Protein AF-A0A931ZFE0-F1 (afdb_monomer)

pLDDT: mean 87.88, std 9.28, range [53.94, 96.25]

Secondary structure (DSSP, 8-state):
-HHHHHHHHHHHHHHHHHHHHHHHHHHHHHHHHHHHHHHHTT-EEPPTTT-HHHHHHHHHHHHHHT-PPPEEEEE--SS--EEEE-SSGGG-EEEEEHHHHHH--HHHHHHHHHHHHHHHHHTTT--

Nearest PDB structures (foldseek):
  3cqb-assembly1_B  TM=8.918E-01  e=1.327E-06  unclassified
  3cqb-assembly1_A  TM=9.552E-01  e=6.895E-06  unclassified
  4il3-assembly2_B  TM=6.763E-01  e=7.905E-05  Saccharomyces mikatae
  6ait-assembly1_C  TM=7.691E-01  e=3.635E-02  Escherichia coli K-12
  3tsn-assembly1_A  TM=3.518E-01  e=2.819E+00  Campylobacter jejuni subsp. jejuni NCTC 11168 = ATCC 700819

Sequence (127 aa):
MGWVFSYIFDVYFIFPLAVILAISQALISYYYADKITLAISGAKEIKREENPTIHRLVENLAITAGLPKPRIYLIDDSAPNAFATGRDPKHASIAVTSGLLQKLNKPELEGVLAHELSHVGNYDIRL

Structure (mmCIF, N/CA/C/O backbone):
data_AF-A0A931ZFE0-F1
#
_entry.id   AF-A0A931ZFE0-F1
#
loop_
_atom_site.group_PDB
_atom_site.id
_atom_site.type_symbol
_atom_site.label_atom_id
_atom_site.label_alt_id
_atom_site.label_comp_id
_atom_site.label_asym_id
_atom_site.label_entity_id
_atom_site.label_seq_id
_atom_site.pdbx_PDB_ins_code
_atom_site.Cartn_x
_atom_site.Cartn_y
_atom_site.Cartn_z
_atom_site.occupancy
_atom_site.B_iso_or_equiv
_atom_site.auth_seq_id
_atom_site.auth_comp_id
_atom_site.auth_asym_id
_atom_site.auth_atom_id
_atom_site.pdbx_PDB_model_num
ATOM 1 N N . MET A 1 1 ? 31.248 -7.710 -48.525 1.00 54.03 1 MET A N 1
ATOM 2 C CA . MET A 1 1 ? 31.085 -6.304 -48.092 1.00 54.03 1 MET A CA 1
ATOM 3 C C . MET A 1 1 ? 29.641 -5.951 -47.739 1.00 54.03 1 MET A C 1
ATOM 5 O O . MET A 1 1 ? 29.438 -5.493 -46.628 1.00 54.03 1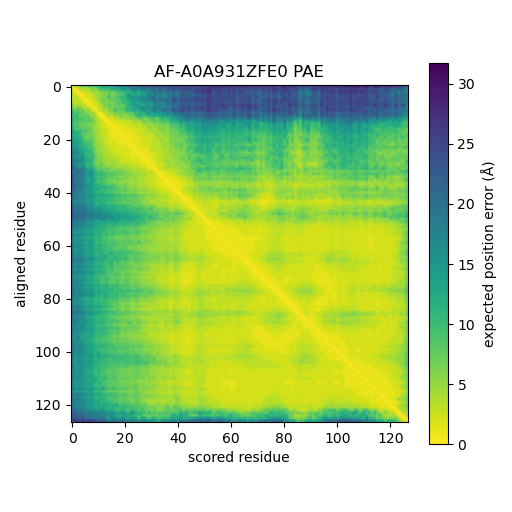 MET A O 1
ATOM 9 N N . GLY A 1 2 ? 28.637 -6.230 -48.586 1.00 65.38 2 GLY A N 1
ATOM 10 C CA . GLY A 1 2 ? 27.225 -5.915 -48.279 1.00 65.38 2 GLY A CA 1
ATOM 11 C C . GLY A 1 2 ? 26.643 -6.590 -47.025 1.00 65.38 2 GLY A C 1
ATOM 12 O O . GLY A 1 2 ? 25.921 -5.945 -46.280 1.00 65.38 2 GLY A O 1
ATOM 13 N N . TRP A 1 3 ? 27.016 -7.843 -46.730 1.00 69.00 3 TRP A N 1
ATOM 14 C CA . TRP A 1 3 ? 26.550 -8.555 -45.525 1.00 69.00 3 TRP A CA 1
ATOM 15 C C . TRP A 1 3 ? 27.059 -7.924 -44.219 1.00 69.00 3 TRP A C 1
ATOM 17 O O . TRP A 1 3 ? 26.297 -7.729 -43.280 1.00 69.00 3 TRP A O 1
ATOM 27 N N . VAL A 1 4 ? 28.333 -7.521 -44.195 1.00 68.62 4 VAL A N 1
ATOM 28 C CA . VAL A 1 4 ? 28.943 -6.825 -43.051 1.00 68.62 4 VAL A CA 1
ATOM 29 C C . VAL A 1 4 ? 28.338 -5.430 -42.889 1.00 68.62 4 VAL A C 1
ATOM 31 O O . VAL A 1 4 ? 28.052 -5.018 -41.774 1.00 68.62 4 VAL A O 1
ATOM 34 N N . PHE A 1 5 ? 28.081 -4.727 -43.996 1.00 63.22 5 PHE A N 1
ATOM 35 C CA . PHE A 1 5 ? 27.419 -3.422 -43.974 1.00 63.22 5 PHE A CA 1
ATOM 36 C C . PHE A 1 5 ? 25.980 -3.529 -43.444 1.00 63.22 5 PHE A C 1
ATOM 38 O O . PHE A 1 5 ? 25.609 -2.759 -42.570 1.00 63.22 5 PHE A O 1
ATOM 45 N N . SER A 1 6 ? 25.203 -4.526 -43.885 1.00 66.62 6 SER A N 1
ATOM 46 C CA . SER A 1 6 ? 23.852 -4.790 -43.364 1.00 66.62 6 SER A CA 1
ATOM 47 C C . SER A 1 6 ? 23.876 -5.113 -41.870 1.00 66.62 6 SER A C 1
ATOM 49 O O . SER A 1 6 ? 23.120 -4.520 -41.115 1.00 66.62 6 SER A O 1
ATOM 51 N N . TYR A 1 7 ? 24.792 -5.983 -41.429 1.00 67.38 7 TYR A N 1
ATOM 52 C CA . TYR A 1 7 ? 24.919 -6.359 -40.019 1.00 67.38 7 TYR A CA 1
ATOM 53 C C . TYR A 1 7 ? 25.300 -5.163 -39.139 1.00 67.38 7 TYR A C 1
ATOM 55 O O . TYR A 1 7 ? 24.753 -4.974 -38.059 1.00 67.38 7 TYR A O 1
ATOM 63 N N . ILE A 1 8 ? 26.215 -4.316 -39.612 1.00 66.50 8 ILE A N 1
ATOM 64 C CA . ILE A 1 8 ? 26.647 -3.121 -38.889 1.00 66.50 8 ILE A CA 1
ATOM 65 C C . ILE A 1 8 ? 25.514 -2.082 -38.818 1.00 66.50 8 ILE A C 1
ATOM 67 O O . ILE A 1 8 ? 25.251 -1.558 -37.739 1.00 66.50 8 ILE A O 1
ATOM 71 N N . PHE A 1 9 ? 24.814 -1.807 -39.925 1.00 66.94 9 PHE A N 1
ATOM 72 C CA . PHE A 1 9 ? 23.705 -0.842 -39.952 1.00 66.94 9 PHE A CA 1
ATOM 73 C C . PHE A 1 9 ? 22.494 -1.301 -39.128 1.00 66.94 9 PHE A C 1
ATOM 75 O O . PHE A 1 9 ? 21.936 -0.487 -38.392 1.00 66.94 9 PHE A O 1
ATOM 82 N N . ASP A 1 10 ? 22.133 -2.587 -39.180 1.00 70.94 10 ASP A N 1
ATOM 83 C CA . ASP A 1 10 ? 21.071 -3.145 -38.335 1.00 70.94 10 ASP A CA 1
ATOM 84 C C . ASP A 1 10 ? 21.445 -3.062 -36.854 1.00 70.94 10 ASP A C 1
ATOM 86 O O . ASP A 1 10 ? 20.631 -2.634 -36.043 1.00 70.94 10 ASP A O 1
ATOM 90 N N . VAL A 1 11 ? 22.689 -3.374 -36.475 1.00 67.94 11 VAL A N 1
ATOM 91 C CA . VAL A 1 11 ? 23.130 -3.263 -35.075 1.00 67.94 11 VAL A CA 1
ATOM 92 C C . VAL A 1 11 ? 23.131 -1.804 -34.603 1.00 67.94 11 VAL A C 1
ATOM 94 O O . VAL A 1 11 ? 22.650 -1.534 -33.504 1.00 67.94 11 VAL A O 1
ATOM 97 N N . TYR A 1 12 ? 23.589 -0.849 -35.421 1.00 74.62 12 TYR A N 1
ATOM 98 C CA . TYR A 1 12 ? 23.551 0.580 -35.074 1.00 74.62 12 TYR A CA 1
ATOM 99 C C . TYR A 1 12 ? 22.134 1.147 -34.946 1.00 74.62 12 TYR A C 1
ATOM 101 O O . TYR A 1 12 ? 21.961 2.141 -34.247 1.00 74.62 12 TYR A O 1
ATOM 109 N N . PHE A 1 13 ? 21.130 0.545 -35.587 1.00 78.06 13 PHE A N 1
ATOM 110 C CA . PHE A 1 13 ? 19.739 0.987 -35.483 1.00 78.06 13 PHE A CA 1
ATOM 111 C C . PHE A 1 13 ? 18.966 0.247 -34.381 1.00 78.06 13 PHE A C 1
ATOM 113 O O . PHE A 1 13 ? 18.284 0.868 -33.563 1.00 78.06 13 PHE A O 1
ATOM 120 N N . ILE A 1 14 ? 19.109 -1.078 -34.313 1.00 82.50 14 ILE A N 1
ATOM 121 C CA . ILE A 1 14 ? 18.420 -1.940 -33.349 1.00 82.50 14 ILE A CA 1
ATOM 122 C C . ILE A 1 14 ? 18.941 -1.689 -31.935 1.00 82.50 14 ILE A C 1
ATOM 124 O O . ILE A 1 14 ? 18.142 -1.659 -31.002 1.00 82.50 14 ILE A O 1
ATOM 128 N N . PHE A 1 15 ? 20.248 -1.475 -31.746 1.00 84.94 15 PHE A N 1
ATOM 129 C CA . PHE A 1 15 ? 20.816 -1.305 -30.408 1.00 84.94 15 PHE A CA 1
ATOM 130 C C . PHE A 1 15 ? 20.300 -0.041 -29.691 1.00 84.94 15 PHE A C 1
ATOM 132 O O . PHE A 1 15 ? 19.765 -0.183 -28.589 1.00 84.94 15 PHE A O 1
ATOM 139 N N . PRO A 1 16 ? 20.347 1.178 -30.273 1.00 86.12 16 PRO A N 1
ATOM 140 C CA . PRO A 1 16 ? 19.766 2.361 -29.636 1.00 86.12 16 PRO A CA 1
ATOM 141 C C . PRO A 1 16 ? 18.257 2.242 -29.426 1.00 86.12 16 PRO A C 1
ATOM 143 O O . PRO A 1 16 ? 17.760 2.640 -28.375 1.00 86.12 16 PRO A O 1
ATOM 146 N N . LEU A 1 17 ? 17.527 1.657 -30.384 1.00 87.56 17 LEU A N 1
ATOM 147 C CA . LEU A 1 17 ? 16.089 1.428 -30.250 1.00 87.56 17 LEU A CA 1
ATOM 148 C C . LEU A 1 17 ? 15.778 0.490 -29.073 1.00 87.56 17 LEU A C 1
ATOM 150 O O . LEU A 1 17 ? 14.910 0.794 -28.257 1.00 87.56 17 LEU A O 1
ATOM 154 N N . ALA A 1 18 ? 16.519 -0.612 -28.944 1.00 86.06 18 ALA A N 1
ATOM 155 C CA . ALA A 1 18 ? 16.385 -1.553 -27.840 1.00 86.06 18 ALA A CA 1
ATOM 156 C C . ALA A 1 18 ? 16.711 -0.899 -26.489 1.00 86.06 18 ALA A C 1
ATOM 158 O O . ALA A 1 18 ? 15.985 -1.113 -25.521 1.00 86.06 18 ALA A O 1
ATOM 159 N N . VAL A 1 19 ? 17.745 -0.053 -26.421 1.00 89.62 19 VAL A N 1
ATOM 160 C CA . VAL A 1 19 ? 18.089 0.705 -25.205 1.00 89.62 19 VAL A CA 1
ATOM 161 C C . VAL A 1 19 ? 16.979 1.693 -24.832 1.00 89.62 19 VAL A C 1
ATOM 163 O O . VAL A 1 19 ? 16.578 1.746 -23.671 1.00 89.62 19 VAL A O 1
ATOM 166 N N . ILE A 1 20 ? 16.433 2.439 -25.798 1.00 90.88 20 ILE A N 1
ATOM 167 C CA . ILE A 1 20 ? 15.323 3.379 -25.562 1.00 90.88 20 ILE A CA 1
ATOM 168 C C . ILE A 1 20 ? 14.083 2.641 -25.053 1.00 90.88 20 ILE A C 1
ATOM 170 O O . ILE A 1 20 ? 13.445 3.093 -24.099 1.00 90.88 20 ILE A O 1
ATOM 174 N N . LEU A 1 21 ? 13.750 1.500 -25.660 1.00 90.12 21 LEU A N 1
ATOM 175 C CA . LEU A 1 21 ? 12.637 0.659 -25.226 1.00 90.12 21 LEU A CA 1
ATOM 176 C C . LEU A 1 21 ? 12.871 0.104 -23.818 1.00 90.12 21 LEU A C 1
ATOM 178 O O . LEU A 1 21 ? 11.970 0.183 -22.987 1.00 90.12 21 LEU A O 1
ATOM 182 N N . ALA A 1 22 ? 14.077 -0.380 -23.517 1.00 87.81 22 ALA A N 1
ATOM 183 C CA . ALA A 1 22 ? 14.424 -0.897 -22.196 1.00 87.81 22 ALA A CA 1
ATOM 184 C C . ALA A 1 22 ? 14.316 0.182 -21.106 1.00 87.81 22 ALA A C 1
ATOM 186 O O . ALA A 1 22 ? 13.719 -0.060 -20.057 1.00 87.81 22 ALA A O 1
ATOM 187 N N . ILE A 1 23 ? 14.823 1.392 -21.366 1.00 90.69 23 ILE A N 1
ATOM 188 C CA . ILE A 1 23 ? 14.707 2.528 -20.439 1.00 90.69 23 ILE A CA 1
ATOM 189 C C . ILE A 1 23 ? 13.238 2.908 -20.254 1.00 90.69 23 ILE A C 1
ATOM 191 O O . ILE A 1 23 ? 12.785 3.115 -19.132 1.00 90.69 23 ILE A O 1
ATOM 195 N N . SER A 1 24 ? 12.476 2.958 -21.345 1.00 89.19 24 SER A N 1
ATOM 196 C CA . SER A 1 24 ? 11.055 3.300 -21.307 1.00 89.19 24 SER A CA 1
ATOM 197 C C . SER A 1 24 ? 10.254 2.275 -20.502 1.00 89.19 24 SER A C 1
ATOM 199 O O . SER A 1 24 ? 9.455 2.659 -19.652 1.00 89.19 24 SER A O 1
ATOM 201 N N . GLN A 1 25 ? 10.508 0.978 -20.691 1.00 84.81 25 GLN A N 1
ATOM 202 C CA . GLN A 1 25 ? 9.887 -0.088 -19.907 1.00 84.81 25 GLN A CA 1
ATOM 203 C C . GLN A 1 25 ? 10.263 0.010 -18.425 1.00 84.81 25 GLN A C 1
ATOM 205 O O . GLN A 1 25 ? 9.388 -0.110 -17.570 1.00 84.81 25 GLN A O 1
ATOM 210 N N . ALA A 1 26 ? 11.535 0.272 -18.112 1.00 84.88 26 ALA A N 1
ATOM 211 C CA . ALA A 1 26 ? 11.989 0.450 -16.735 1.00 84.88 26 ALA A CA 1
ATOM 212 C C . ALA A 1 26 ? 11.281 1.632 -16.055 1.00 84.88 26 ALA A C 1
ATOM 214 O O . ALA A 1 26 ? 10.801 1.502 -14.929 1.00 84.88 26 ALA A O 1
ATOM 215 N N . LEU A 1 27 ? 11.145 2.763 -16.755 1.00 85.12 27 LEU A N 1
ATOM 216 C CA . LEU A 1 27 ? 10.420 3.930 -16.253 1.00 85.12 27 LEU A CA 1
ATOM 217 C C . LEU A 1 27 ? 8.932 3.619 -16.059 1.00 85.12 27 LEU A C 1
ATOM 219 O O . LEU A 1 27 ? 8.390 3.897 -14.994 1.00 85.12 27 LEU A O 1
ATOM 223 N N . ILE A 1 28 ? 8.268 3.010 -17.044 1.00 84.44 28 ILE A N 1
ATOM 224 C CA . ILE A 1 28 ? 6.851 2.636 -16.928 1.00 84.44 28 ILE A CA 1
ATOM 225 C C . ILE A 1 28 ? 6.648 1.711 -15.729 1.00 84.44 28 ILE A C 1
ATOM 227 O O . ILE A 1 28 ? 5.774 1.972 -14.907 1.00 84.44 28 ILE A O 1
ATOM 231 N N . SER A 1 29 ? 7.486 0.685 -15.583 1.00 79.19 29 SER A N 1
ATOM 232 C CA . SER A 1 29 ? 7.424 -0.230 -14.445 1.00 79.19 29 SER A CA 1
ATOM 233 C C . SER A 1 29 ? 7.566 0.529 -13.126 1.00 79.19 29 SER A C 1
ATOM 235 O O . SER A 1 29 ? 6.725 0.388 -12.249 1.00 79.19 29 SER A O 1
ATOM 237 N N . TYR A 1 30 ? 8.556 1.415 -13.010 1.00 79.75 30 TYR A N 1
ATOM 238 C CA . TYR A 1 30 ? 8.786 2.194 -11.792 1.00 79.75 30 TYR A CA 1
ATOM 239 C C . TYR A 1 30 ? 7.617 3.126 -11.425 1.00 79.75 30 TYR A C 1
ATOM 241 O O . TYR A 1 30 ? 7.324 3.341 -10.251 1.00 79.75 30 TYR A O 1
ATOM 249 N N . TYR A 1 31 ? 6.945 3.701 -12.425 1.00 79.00 31 TYR A N 1
ATOM 250 C CA . TYR A 1 31 ? 5.878 4.681 -12.219 1.00 79.00 31 TYR A CA 1
ATOM 251 C C . TYR A 1 31 ? 4.470 4.085 -12.103 1.00 79.00 31 TYR A C 1
ATOM 253 O O . TYR A 1 31 ? 3.576 4.783 -11.619 1.00 79.00 31 TYR A O 1
ATOM 261 N N . TYR A 1 32 ? 4.260 2.857 -12.581 1.00 81.69 32 TYR A N 1
ATOM 262 C CA . TYR A 1 32 ? 2.935 2.241 -12.682 1.00 81.69 32 TYR A CA 1
ATOM 263 C C . TYR A 1 32 ? 2.814 0.880 -11.983 1.00 81.69 32 TYR A C 1
ATOM 265 O O . TYR A 1 32 ? 1.705 0.350 -11.954 1.00 81.69 32 TYR A O 1
ATOM 273 N N . ALA A 1 33 ? 3.884 0.311 -11.414 1.00 79.06 33 ALA A N 1
ATOM 274 C CA . ALA A 1 33 ? 3.828 -0.983 -10.721 1.00 79.06 33 ALA A CA 1
ATOM 275 C C . ALA A 1 33 ? 2.759 -1.029 -9.613 1.00 79.06 33 ALA A C 1
ATOM 277 O O . ALA A 1 33 ? 1.996 -1.993 -9.524 1.00 79.06 33 ALA A O 1
ATOM 278 N N . ASP A 1 34 ? 2.631 0.043 -8.829 1.00 80.00 34 ASP A N 1
ATOM 279 C CA . ASP A 1 34 ? 1.620 0.185 -7.7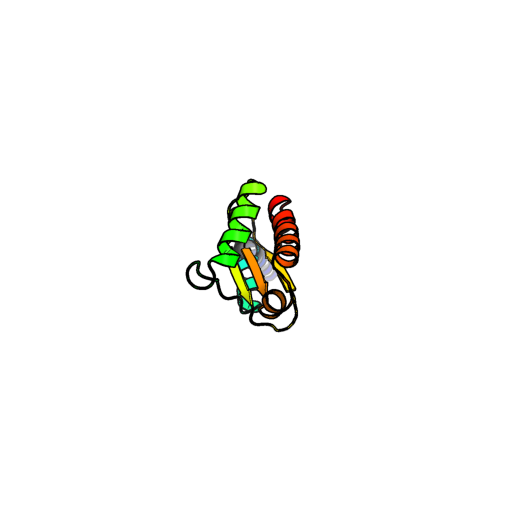77 1.00 80.00 34 ASP A CA 1
ATOM 280 C C . ASP A 1 34 ? 0.196 0.166 -8.354 1.00 80.00 34 ASP A C 1
ATOM 282 O O . ASP A 1 34 ? -0.667 -0.588 -7.903 1.00 80.00 34 ASP A O 1
ATOM 286 N N . LYS A 1 35 ? -0.046 0.941 -9.416 1.00 82.44 35 LYS A N 1
ATOM 287 C CA . LYS A 1 35 ? -1.345 1.000 -10.099 1.00 82.44 35 LYS A CA 1
ATOM 288 C C . LYS A 1 35 ? -1.715 -0.330 -10.738 1.00 82.44 35 LYS A C 1
ATOM 290 O O . LYS A 1 35 ? -2.877 -0.719 -10.686 1.00 82.44 35 LYS A O 1
ATOM 295 N N . ILE A 1 36 ? -0.743 -1.017 -11.335 1.00 81.69 36 ILE A N 1
ATOM 296 C CA . ILE A 1 36 ? -0.935 -2.340 -11.932 1.00 81.69 36 ILE A CA 1
ATOM 297 C C . ILE A 1 36 ? -1.304 -3.347 -10.838 1.00 81.69 36 ILE A C 1
ATOM 299 O O . ILE A 1 36 ? -2.282 -4.070 -10.993 1.00 81.69 36 ILE A O 1
ATOM 303 N N . THR A 1 37 ? -0.598 -3.339 -9.706 1.00 82.62 37 THR A N 1
ATOM 304 C CA . THR A 1 37 ? -0.882 -4.226 -8.564 1.00 82.62 37 THR A CA 1
ATOM 305 C C . THR A 1 37 ? -2.290 -4.000 -8.006 1.00 82.62 37 THR A C 1
ATOM 307 O O . THR A 1 37 ? -3.051 -4.949 -7.797 1.00 82.62 37 THR A O 1
ATOM 310 N N . LEU A 1 38 ? -2.684 -2.738 -7.820 1.00 86.94 38 LEU A N 1
ATOM 311 C CA . LEU A 1 38 ? -4.029 -2.379 -7.362 1.00 86.94 38 LEU A CA 1
ATOM 312 C C . LEU A 1 38 ? -5.108 -2.778 -8.383 1.00 86.94 38 LEU A C 1
ATOM 314 O O . LEU A 1 38 ? -6.164 -3.279 -8.006 1.00 86.94 38 LEU A O 1
ATOM 318 N N . ALA A 1 39 ? -4.836 -2.610 -9.679 1.00 85.25 39 ALA A N 1
ATOM 319 C CA . ALA A 1 39 ? -5.770 -2.988 -10.734 1.00 85.25 39 ALA A CA 1
ATOM 320 C C . ALA A 1 39 ? -5.952 -4.512 -10.833 1.00 85.25 39 ALA A C 1
ATOM 322 O O . ALA A 1 39 ? -7.083 -4.982 -10.933 1.00 85.25 39 ALA A O 1
ATOM 323 N N . ILE A 1 40 ? -4.862 -5.285 -10.763 1.00 86.12 40 ILE A N 1
ATOM 324 C CA . ILE A 1 40 ? -4.895 -6.757 -10.812 1.00 86.12 40 ILE A CA 1
ATOM 325 C C . ILE A 1 40 ? -5.637 -7.330 -9.601 1.00 86.12 40 ILE A C 1
ATOM 327 O O . ILE A 1 40 ? -6.388 -8.290 -9.744 1.00 86.12 40 ILE A O 1
ATOM 331 N N . SER A 1 41 ? -5.466 -6.726 -8.422 1.00 84.12 41 SER A N 1
ATOM 332 C CA . SER A 1 41 ? -6.175 -7.139 -7.204 1.00 84.12 41 SER A CA 1
ATOM 333 C C . SER A 1 41 ? -7.646 -6.708 -7.167 1.00 84.12 41 SER A C 1
ATOM 335 O O . SER A 1 41 ? -8.351 -7.042 -6.220 1.00 84.12 41 SER A O 1
ATOM 337 N N . GLY A 1 42 ? -8.138 -5.976 -8.173 1.00 88.25 42 GLY A N 1
ATOM 338 C CA . GLY A 1 42 ? -9.516 -5.481 -8.190 1.00 88.25 42 GLY A CA 1
ATOM 339 C C . GLY A 1 42 ? -9.799 -4.452 -7.091 1.00 88.25 42 GLY A C 1
ATOM 340 O O . GLY A 1 42 ? -10.949 -4.287 -6.678 1.00 88.25 42 GLY A O 1
ATOM 341 N N . ALA A 1 43 ? -8.758 -3.772 -6.606 1.00 91.00 43 ALA A N 1
ATOM 342 C CA . ALA A 1 43 ? -8.845 -2.846 -5.494 1.00 91.00 43 ALA A CA 1
ATOM 343 C C . ALA A 1 43 ? -9.647 -1.593 -5.886 1.00 91.00 43 ALA A C 1
ATOM 345 O O . ALA A 1 43 ? -9.355 -0.921 -6.878 1.00 91.00 43 ALA A O 1
ATOM 346 N N . LYS A 1 44 ? -10.659 -1.249 -5.087 1.00 92.75 44 LYS A N 1
ATOM 347 C CA . LYS A 1 44 ? -11.491 -0.053 -5.269 1.00 92.75 44 LYS A CA 1
ATOM 348 C C . LYS A 1 44 ? -11.129 0.986 -4.227 1.00 92.75 44 LYS A C 1
ATOM 350 O O . LYS A 1 44 ? -11.067 0.672 -3.045 1.00 92.75 44 LYS A O 1
ATOM 355 N N . GLU A 1 45 ? -10.881 2.219 -4.652 1.00 93.31 45 GLU A N 1
ATOM 356 C CA . GLU A 1 45 ? -10.564 3.294 -3.712 1.00 93.31 45 GLU A CA 1
ATOM 357 C C . GLU A 1 45 ? -11.761 3.551 -2.792 1.00 93.31 45 GLU A C 1
ATOM 359 O O . GLU A 1 45 ? -12.873 3.787 -3.263 1.00 93.31 45 GLU A O 1
ATOM 364 N N . ILE A 1 46 ? -11.523 3.498 -1.483 1.00 91.12 46 ILE A N 1
ATOM 365 C CA . ILE A 1 46 ? -12.532 3.827 -0.483 1.00 91.12 46 ILE A CA 1
ATOM 366 C C . ILE A 1 46 ? -12.623 5.346 -0.429 1.00 91.12 46 ILE A C 1
ATOM 368 O O . ILE A 1 46 ? -11.635 6.030 -0.155 1.00 91.12 46 ILE A O 1
ATOM 372 N N . LYS A 1 47 ? -13.813 5.893 -0.678 1.00 90.19 47 LYS A N 1
ATOM 373 C CA . LYS A 1 47 ? -14.055 7.320 -0.457 1.00 90.19 47 LYS A CA 1
ATOM 374 C C . LYS A 1 47 ? -14.286 7.592 1.025 1.00 90.19 47 LYS A C 1
ATOM 376 O O . LYS A 1 47 ? -14.890 6.795 1.744 1.00 90.19 47 LYS A O 1
ATOM 381 N N . ARG A 1 48 ? -13.904 8.793 1.472 1.00 85.75 48 ARG A N 1
ATOM 382 C CA . ARG A 1 48 ? -14.092 9.240 2.867 1.00 85.75 48 ARG A CA 1
ATOM 383 C C . ARG A 1 48 ? -15.546 9.150 3.340 1.00 85.75 48 ARG A C 1
ATOM 385 O O . ARG A 1 48 ? -15.780 8.924 4.523 1.00 85.75 48 ARG A O 1
ATOM 392 N N . GLU A 1 49 ? -16.486 9.334 2.422 1.00 85.62 49 GLU A N 1
ATOM 393 C CA . GLU A 1 49 ? -17.930 9.271 2.660 1.00 85.62 49 GLU A CA 1
ATOM 394 C C . GLU A 1 49 ? -18.426 7.837 2.882 1.00 85.62 49 GLU A C 1
ATOM 396 O O . GLU A 1 49 ? -19.323 7.624 3.692 1.00 85.62 49 GLU A O 1
ATOM 401 N N . GLU A 1 50 ? -17.816 6.854 2.213 1.00 85.50 50 GLU A N 1
ATOM 402 C CA . GLU A 1 50 ? -18.222 5.446 2.274 1.00 85.50 50 GLU A CA 1
ATOM 403 C C . GLU A 1 50 ? -17.785 4.790 3.586 1.00 85.50 50 GLU A C 1
ATOM 405 O O . GLU A 1 50 ? -18.541 4.032 4.191 1.00 85.50 50 GLU A O 1
ATOM 410 N N . ASN A 1 51 ? -16.573 5.097 4.060 1.00 86.44 51 ASN A N 1
ATOM 411 C CA . ASN A 1 51 ? -16.080 4.575 5.333 1.00 86.44 51 ASN A CA 1
ATOM 412 C C . ASN A 1 51 ? -15.243 5.618 6.097 1.00 86.44 51 ASN A C 1
ATOM 414 O O . ASN A 1 51 ? -14.009 5.583 6.092 1.00 86.44 51 ASN A O 1
ATOM 418 N N . PRO A 1 52 ? -15.882 6.555 6.816 1.00 90.19 52 PRO A N 1
ATOM 419 C CA . PRO A 1 52 ? -15.158 7.595 7.544 1.00 90.19 52 PRO A CA 1
ATOM 420 C C . PRO A 1 52 ? -14.309 7.033 8.693 1.00 90.19 52 PRO A C 1
ATOM 422 O O . PRO A 1 52 ? -13.348 7.677 9.115 1.00 90.19 52 PRO A O 1
ATOM 425 N N . THR A 1 53 ? -14.641 5.849 9.211 1.00 90.19 53 THR A N 1
ATOM 426 C CA . THR A 1 53 ? -13.932 5.220 10.332 1.00 90.19 53 THR A CA 1
ATOM 427 C C . THR A 1 53 ? -12.529 4.785 9.927 1.00 90.19 53 THR A C 1
ATOM 429 O O . THR A 1 53 ? -11.571 5.174 10.596 1.00 90.19 53 THR A O 1
ATOM 432 N N . ILE A 1 54 ? -12.385 4.056 8.814 1.00 91.81 54 ILE A N 1
ATOM 433 C CA . ILE A 1 54 ? -11.064 3.606 8.349 1.00 91.81 54 ILE A CA 1
ATOM 434 C C . ILE A 1 54 ? -10.187 4.791 7.940 1.00 91.81 54 ILE A C 1
ATOM 436 O O . ILE A 1 54 ? -9.011 4.849 8.292 1.00 91.81 54 ILE A O 1
ATOM 440 N N . HIS A 1 55 ? -10.781 5.804 7.300 1.00 94.88 55 HIS A N 1
ATOM 441 C CA . HIS A 1 55 ? -10.058 7.018 6.938 1.00 94.88 55 HIS A CA 1
ATOM 442 C C . HIS A 1 55 ? -9.536 7.777 8.152 1.00 94.88 55 HIS A C 1
ATOM 444 O O . HIS A 1 55 ? -8.429 8.298 8.065 1.00 94.88 55 HIS A O 1
ATOM 450 N N . ARG A 1 56 ? -10.304 7.861 9.247 1.00 94.50 56 ARG A N 1
ATOM 451 C CA . ARG A 1 56 ? -9.849 8.493 10.496 1.00 94.50 56 ARG A CA 1
ATOM 452 C C . ARG A 1 56 ? -8.739 7.691 11.157 1.00 94.50 56 ARG A C 1
ATOM 454 O O . ARG A 1 56 ? -7.788 8.285 11.643 1.00 94.50 56 ARG A O 1
ATOM 461 N N . LEU A 1 57 ? -8.850 6.364 11.162 1.00 94.25 57 LEU A N 1
ATOM 462 C CA . LEU A 1 57 ? -7.844 5.494 11.762 1.00 94.25 57 LEU A CA 1
ATOM 463 C C . LEU A 1 57 ? -6.491 5.649 11.055 1.00 94.25 57 LEU A C 1
ATOM 465 O O . LEU A 1 57 ? -5.498 5.984 11.691 1.00 94.25 57 LEU A O 1
ATOM 469 N N . VAL A 1 58 ? -6.477 5.505 9.727 1.00 95.19 58 VAL A N 1
ATOM 470 C CA . VAL A 1 58 ? -5.262 5.662 8.914 1.00 95.19 58 VAL A CA 1
ATOM 471 C C . VAL A 1 58 ? -4.712 7.087 8.994 1.00 95.19 58 VAL A C 1
ATOM 473 O O . VAL A 1 58 ? 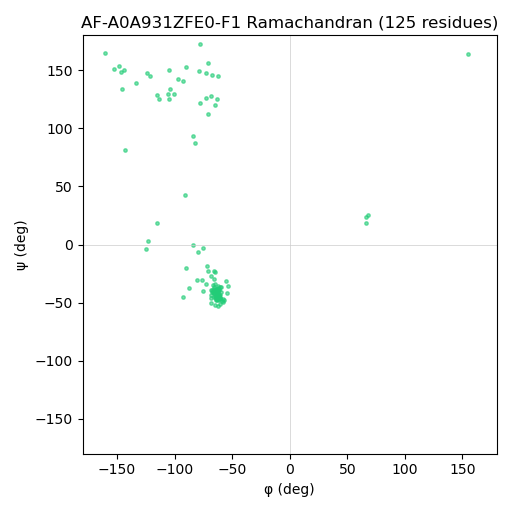-3.504 7.273 9.047 1.00 95.19 58 VAL A O 1
ATOM 476 N N . GLU A 1 59 ? -5.576 8.105 9.030 1.00 95.69 59 GLU A N 1
ATOM 477 C CA . GLU A 1 59 ? -5.159 9.507 9.175 1.00 95.69 59 GLU A CA 1
ATOM 478 C C . GLU A 1 59 ? -4.500 9.777 10.528 1.00 95.69 59 GLU A C 1
ATOM 480 O O . GLU A 1 59 ? -3.436 10.385 10.561 1.00 95.69 59 GLU A O 1
ATOM 485 N N . ASN A 1 60 ? -5.069 9.273 11.625 1.00 96.12 60 ASN A N 1
ATOM 486 C CA . ASN A 1 60 ? -4.467 9.394 12.950 1.00 96.12 60 ASN A CA 1
ATOM 487 C C . ASN A 1 60 ? -3.102 8.698 13.003 1.00 96.12 60 ASN A C 1
ATOM 489 O O . ASN A 1 60 ? -2.135 9.308 13.447 1.00 96.12 60 ASN A O 1
ATOM 493 N N . LEU A 1 61 ? -3.006 7.466 12.489 1.00 96.06 61 LEU A N 1
ATOM 494 C CA . LEU A 1 61 ? -1.744 6.723 12.433 1.00 96.06 61 LEU A CA 1
ATOM 495 C C . LEU A 1 61 ? -0.691 7.445 11.578 1.00 96.06 61 LEU A C 1
ATOM 497 O O . LEU A 1 61 ? 0.457 7.565 11.997 1.00 96.06 61 LEU A O 1
ATOM 501 N N . ALA A 1 62 ? -1.081 7.978 10.416 1.00 95.56 62 ALA A N 1
ATOM 502 C CA . ALA A 1 62 ? -0.199 8.755 9.545 1.00 95.56 62 ALA A CA 1
ATOM 503 C C . ALA A 1 62 ? 0.315 10.024 10.231 1.00 95.56 62 ALA A C 1
ATOM 505 O O . ALA A 1 62 ? 1.514 10.292 10.192 1.00 95.56 62 ALA A O 1
ATOM 506 N N . ILE A 1 63 ? -0.559 10.758 10.927 1.00 96.19 63 ILE A N 1
ATOM 507 C CA . ILE A 1 63 ? -0.172 11.939 11.708 1.00 96.19 63 ILE A CA 1
ATOM 508 C C . ILE A 1 63 ? 0.812 11.550 12.816 1.00 96.19 63 ILE A C 1
ATOM 510 O O . ILE A 1 63 ? 1.852 12.192 12.952 1.00 96.19 63 ILE A O 1
ATOM 514 N N . THR A 1 64 ? 0.525 10.490 13.576 1.00 94.50 64 THR A N 1
ATOM 515 C CA . THR A 1 64 ? 1.408 10.000 14.646 1.00 94.50 64 THR A CA 1
ATOM 516 C C . THR A 1 64 ? 2.774 9.569 14.113 1.00 94.50 64 THR A C 1
ATOM 518 O O . THR A 1 64 ? 3.788 9.847 14.747 1.00 94.50 64 THR A O 1
ATOM 521 N N . ALA A 1 65 ? 2.817 8.939 12.939 1.00 92.31 65 ALA A N 1
ATOM 522 C CA . ALA A 1 65 ? 4.053 8.511 12.290 1.00 92.31 65 ALA A CA 1
ATOM 523 C C . ALA A 1 65 ? 4.793 9.644 11.547 1.00 92.31 65 ALA A C 1
ATOM 525 O O . ALA A 1 65 ? 5.892 9.423 11.044 1.00 92.31 65 ALA A O 1
ATOM 526 N N . GLY A 1 66 ? 4.212 10.846 11.443 1.00 93.88 66 GLY A N 1
ATOM 527 C CA . GLY A 1 66 ? 4.781 11.949 10.660 1.00 93.88 66 GLY A CA 1
ATOM 528 C C . GLY A 1 66 ? 4.780 11.695 9.146 1.00 93.88 66 GLY A C 1
ATOM 529 O O . GLY A 1 66 ? 5.610 12.247 8.424 1.00 93.88 66 GLY A O 1
ATOM 530 N N . LEU A 1 67 ? 3.865 10.852 8.661 1.00 94.31 67 LEU A N 1
ATOM 531 C CA . LEU A 1 67 ? 3.762 10.441 7.264 1.00 94.31 67 LEU A CA 1
ATOM 532 C C . LEU A 1 67 ? 2.581 11.126 6.559 1.00 94.31 67 LEU A C 1
ATOM 534 O O . LEU A 1 67 ? 1.561 11.430 7.183 1.00 94.31 67 LEU A O 1
ATOM 538 N N . PRO A 1 68 ? 2.673 11.359 5.236 1.00 94.25 68 PRO A N 1
ATOM 539 C CA . PRO A 1 68 ? 1.504 11.728 4.449 1.00 94.25 68 PRO A CA 1
ATOM 540 C C . PRO A 1 68 ? 0.466 10.599 4.491 1.00 94.25 68 PRO A C 1
ATOM 542 O O . PRO A 1 68 ? 0.808 9.417 4.501 1.00 94.25 68 PRO A O 1
ATOM 545 N N . LYS A 1 69 ? -0.818 10.962 4.492 1.00 94.88 69 LYS A N 1
ATOM 546 C CA . LYS A 1 69 ? -1.911 9.986 4.498 1.00 94.88 69 LYS A CA 1
ATOM 547 C C . LYS A 1 69 ? -1.909 9.174 3.190 1.00 94.88 69 LYS A C 1
ATOM 549 O O . LYS A 1 69 ? -2.096 9.780 2.131 1.00 94.88 69 LYS A O 1
ATOM 554 N N . PRO A 1 70 ? -1.761 7.838 3.239 1.00 94.38 70 PRO A N 1
ATOM 555 C CA . PRO A 1 70 ? -1.842 7.008 2.044 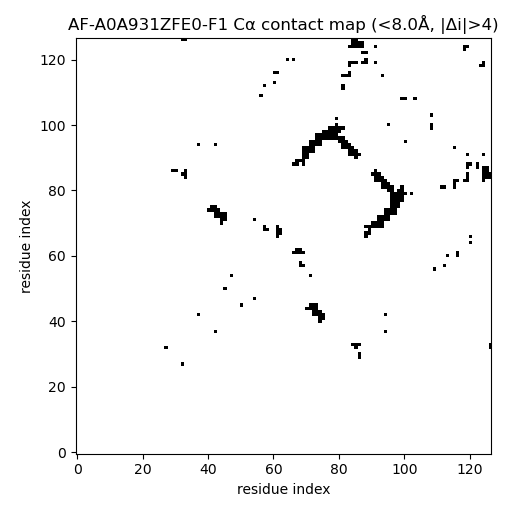1.00 94.38 70 PRO A CA 1
ATOM 556 C C . PRO A 1 70 ? -3.281 6.928 1.516 1.00 94.38 70 PRO A C 1
ATOM 558 O O . PRO A 1 70 ? -4.252 7.106 2.262 1.00 94.38 70 PRO A O 1
ATOM 561 N N . ARG A 1 71 ? -3.426 6.630 0.219 1.00 93.88 71 ARG A N 1
ATOM 562 C CA . ARG A 1 71 ? -4.732 6.270 -0.361 1.00 93.88 71 ARG A CA 1
ATOM 563 C C . ARG A 1 71 ? -5.183 4.920 0.191 1.00 93.88 71 ARG A C 1
ATOM 565 O O . ARG A 1 71 ? -4.347 4.058 0.438 1.00 93.88 71 ARG A O 1
ATOM 572 N N . ILE A 1 72 ? -6.484 4.733 0.386 1.00 95.19 72 ILE A N 1
ATOM 573 C CA . ILE A 1 72 ? -7.032 3.510 0.987 1.00 95.19 72 ILE A CA 1
ATOM 574 C C . ILE A 1 72 ? -7.884 2.800 -0.056 1.00 95.19 72 ILE A C 1
ATOM 576 O O . ILE A 1 72 ? -8.771 3.413 -0.646 1.00 95.19 72 ILE A O 1
ATOM 580 N N . TYR A 1 73 ? -7.634 1.513 -0.258 1.00 95.31 73 TYR A N 1
ATOM 581 C CA . TYR A 1 73 ? -8.376 0.679 -1.193 1.00 95.31 73 TYR A CA 1
ATOM 582 C C . TYR A 1 73 ? -9.020 -0.509 -0.480 1.00 95.31 73 TYR A C 1
ATOM 584 O O . TYR A 1 73 ? -8.444 -1.068 0.451 1.00 95.31 73 TYR A O 1
ATOM 592 N N . LEU A 1 74 ? -10.205 -0.901 -0.941 1.00 94.56 74 LEU A N 1
ATOM 593 C CA . LEU A 1 74 ? -10.907 -2.113 -0.548 1.00 94.56 74 LEU A CA 1
ATOM 594 C C . LEU A 1 74 ? -10.807 -3.143 -1.670 1.00 94.56 74 LEU A C 1
ATOM 596 O O . LEU A 1 74 ? -11.194 -2.872 -2.807 1.00 94.56 74 LEU A O 1
ATOM 600 N N . ILE A 1 75 ? -10.324 -4.328 -1.332 1.00 95.25 75 ILE A N 1
ATOM 601 C CA . ILE A 1 75 ? -10.359 -5.512 -2.182 1.00 95.25 75 ILE A CA 1
ATOM 602 C C . ILE A 1 75 ? -11.523 -6.377 -1.707 1.00 95.25 75 ILE A C 1
ATOM 604 O O . ILE A 1 75 ? -11.661 -6.645 -0.510 1.00 95.25 75 ILE A O 1
ATOM 608 N N . ASP A 1 76 ? -12.374 -6.797 -2.637 1.00 94.38 76 ASP A N 1
ATOM 609 C CA . ASP A 1 76 ? -13.467 -7.709 -2.316 1.00 94.38 76 ASP A CA 1
ATOM 610 C C . ASP A 1 76 ? -12.949 -9.151 -2.283 1.00 94.38 76 ASP A C 1
ATOM 612 O O . ASP A 1 76 ? -12.924 -9.847 -3.296 1.00 94.38 76 ASP A O 1
ATOM 616 N N . ASP A 1 77 ? -12.462 -9.562 -1.113 1.00 94.38 77 ASP A N 1
ATOM 617 C CA . ASP A 1 77 ? -11.941 -10.899 -0.846 1.00 94.38 77 ASP A CA 1
ATOM 618 C C . ASP A 1 77 ? -12.261 -11.292 0.602 1.00 94.38 77 ASP A C 1
ATOM 620 O O . ASP A 1 77 ? -12.067 -10.517 1.541 1.00 94.38 77 ASP A O 1
ATOM 624 N N . SER A 1 78 ? -12.753 -12.516 0.780 1.00 94.31 78 SER A N 1
ATOM 625 C CA . SER A 1 78 ? -13.055 -13.113 2.084 1.00 94.31 78 SER A CA 1
ATOM 626 C C . SER A 1 78 ? -11.807 -13.466 2.901 1.00 94.31 78 SER A C 1
ATOM 628 O O . SER A 1 78 ? -11.886 -13.566 4.129 1.00 94.31 78 SER A O 1
ATOM 630 N N . ALA A 1 79 ? -10.657 -13.661 2.248 1.00 95.19 79 ALA A N 1
ATOM 631 C CA . ALA A 1 79 ? -9.406 -13.956 2.928 1.00 95.19 79 ALA A CA 1
ATOM 632 C C . ALA A 1 79 ? -8.873 -12.692 3.632 1.00 95.19 79 ALA A C 1
ATOM 634 O O . ALA A 1 79 ? -8.717 -11.654 2.991 1.00 95.19 79 ALA A O 1
ATOM 635 N N . PRO A 1 80 ? -8.576 -12.742 4.946 1.00 94.62 80 PRO A N 1
ATOM 636 C CA . PRO A 1 80 ? -8.101 -11.575 5.676 1.00 94.62 80 PRO A CA 1
ATOM 637 C C . PRO A 1 80 ? -6.672 -11.220 5.257 1.00 94.62 80 PRO A C 1
ATOM 639 O O . PRO A 1 80 ? -5.729 -11.952 5.552 1.00 94.62 80 PRO A O 1
ATOM 642 N N . ASN A 1 81 ? -6.528 -10.081 4.589 1.00 94.88 81 ASN A N 1
ATOM 643 C CA . ASN A 1 81 ? -5.250 -9.533 4.148 1.00 94.88 81 ASN A CA 1
ATOM 644 C C . ASN A 1 81 ? -5.249 -7.991 4.119 1.00 94.88 81 ASN A C 1
ATOM 646 O O . ASN A 1 81 ? -6.301 -7.361 3.937 1.00 94.88 81 ASN A O 1
ATOM 650 N N . ALA A 1 82 ? -4.063 -7.405 4.272 1.00 94.62 82 ALA A N 1
ATOM 651 C CA . ALA A 1 82 ? -3.753 -5.998 4.044 1.00 94.62 82 ALA A CA 1
ATOM 652 C C . ALA A 1 82 ? -2.316 -5.876 3.527 1.00 94.62 82 ALA A C 1
ATOM 654 O O . ALA A 1 82 ? -1.467 -6.675 3.905 1.00 94.62 82 ALA A O 1
ATOM 655 N N . PHE A 1 83 ? -2.047 -4.882 2.685 1.00 93.62 83 PHE A N 1
ATOM 656 C CA . PHE A 1 83 ? -0.684 -4.567 2.260 1.00 93.62 83 PHE A CA 1
ATOM 657 C C . PHE A 1 83 ? -0.538 -3.094 1.877 1.00 93.62 83 PHE A C 1
AT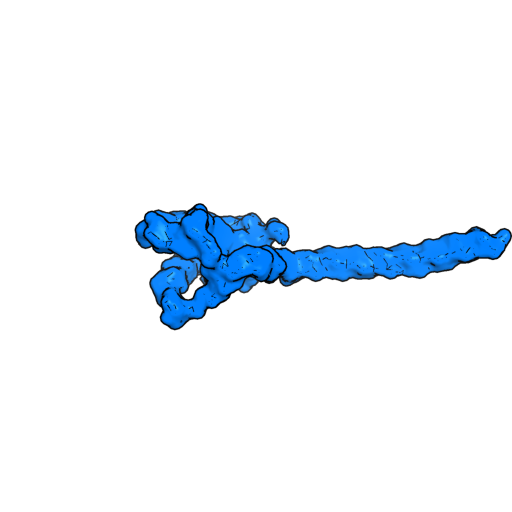OM 659 O O . PHE A 1 83 ? -1.488 -2.460 1.399 1.00 93.62 83 PHE A O 1
ATOM 666 N N . ALA A 1 84 ? 0.666 -2.556 2.050 1.00 92.75 84 ALA A N 1
ATOM 667 C CA . ALA A 1 84 ? 1.061 -1.258 1.519 1.00 92.75 84 ALA A CA 1
ATOM 668 C C . ALA A 1 84 ? 1.824 -1.386 0.187 1.00 92.75 84 ALA A C 1
ATOM 670 O O . ALA A 1 84 ? 2.635 -2.285 -0.011 1.00 92.75 84 ALA A O 1
ATOM 671 N N . THR A 1 85 ? 1.583 -0.461 -0.741 1.00 91.00 85 THR A N 1
ATOM 672 C CA . THR A 1 85 ? 2.313 -0.361 -2.013 1.00 91.00 85 THR A CA 1
ATOM 673 C C . THR A 1 85 ? 2.498 1.097 -2.419 1.00 91.00 85 THR A C 1
ATOM 675 O O . THR A 1 85 ? 1.686 1.964 -2.088 1.00 91.00 85 THR A O 1
ATOM 678 N N . GLY A 1 86 ? 3.575 1.391 -3.138 1.00 88.56 86 GLY A N 1
ATOM 679 C CA . GLY A 1 86 ? 3.821 2.705 -3.713 1.00 88.56 86 GLY A CA 1
ATOM 680 C C . GLY A 1 86 ? 5.303 2.967 -3.939 1.00 88.56 86 GLY A C 1
ATOM 681 O O . GLY A 1 86 ? 6.179 2.313 -3.388 1.00 88.56 86 GLY A O 1
ATOM 682 N N . ARG A 1 87 ? 5.604 3.979 -4.748 1.00 84.38 87 ARG A N 1
ATOM 683 C CA . ARG A 1 87 ? 6.993 4.355 -5.070 1.00 84.38 87 ARG A CA 1
ATOM 684 C C . ARG A 1 87 ? 7.717 5.109 -3.943 1.00 84.38 87 ARG A C 1
ATOM 686 O O . ARG A 1 87 ? 8.943 5.036 -3.816 1.00 84.38 87 ARG A O 1
ATOM 693 N N . ASP A 1 88 ? 6.963 5.865 -3.151 1.00 88.25 88 ASP A N 1
ATOM 694 C CA . ASP A 1 88 ? 7.440 6.697 -2.046 1.00 88.25 88 ASP A CA 1
ATOM 695 C C . ASP A 1 88 ? 6.276 7.018 -1.086 1.00 88.25 88 ASP A C 1
ATOM 697 O O . ASP A 1 88 ? 5.116 6.868 -1.487 1.00 88.25 88 ASP A O 1
ATOM 701 N N . PRO A 1 89 ? 6.544 7.498 0.146 1.00 88.94 89 PRO A N 1
ATOM 702 C CA . PRO A 1 89 ? 5.497 7.779 1.127 1.00 88.94 89 PRO A CA 1
ATOM 703 C C . PRO A 1 89 ? 4.386 8.712 0.627 1.00 88.94 89 PRO A C 1
ATOM 705 O O . PRO A 1 89 ? 3.220 8.498 0.942 1.00 88.94 89 PRO A O 1
ATOM 708 N N . LYS A 1 90 ? 4.700 9.721 -0.202 1.00 90.12 90 LYS A N 1
ATOM 709 C CA . LYS A 1 90 ? 3.696 10.666 -0.735 1.00 90.12 90 LYS A CA 1
ATOM 710 C C . LYS A 1 90 ? 2.780 10.024 -1.776 1.00 90.12 90 LYS A C 1
ATOM 712 O O . LYS A 1 90 ? 1.712 10.559 -2.062 1.00 90.12 90 LYS A O 1
ATOM 717 N N . HIS A 1 91 ? 3.195 8.899 -2.345 1.00 89.75 91 HIS A N 1
ATOM 718 C CA . HIS A 1 91 ? 2.443 8.136 -3.336 1.00 89.75 91 HIS A CA 1
ATOM 719 C C . HIS A 1 91 ? 2.049 6.748 -2.823 1.00 89.75 91 HIS A C 1
ATOM 721 O O . HIS A 1 91 ? 1.700 5.884 -3.626 1.00 89.75 91 HIS A O 1
ATOM 727 N N . ALA A 1 92 ? 2.076 6.544 -1.506 1.00 92.75 92 ALA A N 1
ATOM 728 C CA . ALA A 1 92 ? 1.708 5.288 -0.882 1.00 92.75 92 ALA A CA 1
ATOM 729 C C . ALA A 1 92 ? 0.194 5.037 -0.928 1.00 92.75 92 ALA A C 1
ATOM 731 O O . ALA A 1 92 ? -0.637 5.951 -0.859 1.00 92.75 92 ALA A O 1
ATOM 732 N N . SER A 1 93 ? -0.149 3.760 -1.025 1.00 94.38 93 SER A N 1
ATOM 733 C CA . SER A 1 93 ? -1.504 3.228 -1.000 1.00 94.38 93 SER A CA 1
ATOM 734 C C . SER A 1 93 ? -1.539 2.030 -0.056 1.00 94.38 93 SER A C 1
ATOM 736 O O . SER A 1 93 ? -0.617 1.221 -0.056 1.00 94.38 93 SER A O 1
ATOM 738 N N . ILE A 1 94 ? -2.596 1.909 0.739 1.00 94.94 94 ILE A N 1
ATOM 739 C CA . ILE A 1 94 ? -2.868 0.745 1.581 1.00 94.94 94 ILE A CA 1
ATOM 740 C C . ILE A 1 94 ? -4.119 0.071 1.032 1.00 94.94 94 ILE A C 1
ATOM 742 O O . ILE A 1 94 ? -5.163 0.711 0.901 1.00 94.94 94 ILE A O 1
ATOM 746 N N . ALA A 1 95 ? -4.017 -1.214 0.719 1.00 95.06 95 ALA A N 1
ATOM 747 C CA . ALA A 1 95 ? -5.150 -2.037 0.340 1.00 95.06 95 ALA A CA 1
ATOM 748 C C . ALA A 1 95 ? -5.536 -2.945 1.509 1.00 95.06 95 ALA A C 1
ATOM 750 O O . ALA A 1 95 ? -4.680 -3.572 2.129 1.00 95.06 95 ALA A O 1
ATOM 751 N N . VAL A 1 96 ? -6.830 -3.014 1.805 1.00 95.50 96 VAL A N 1
ATOM 752 C CA . VAL A 1 96 ? -7.412 -3.915 2.803 1.00 95.50 96 VAL A CA 1
ATOM 753 C C . VAL A 1 96 ? -8.483 -4.771 2.148 1.00 95.50 96 VAL A C 1
ATOM 755 O O . VAL A 1 96 ? -9.173 -4.325 1.236 1.00 95.50 96 VAL A O 1
ATOM 758 N N . THR A 1 97 ? -8.644 -5.999 2.613 1.00 95.62 97 THR A N 1
ATOM 759 C CA . THR A 1 97 ? -9.693 -6.910 2.125 1.00 95.62 97 THR A CA 1
ATOM 760 C C . THR A 1 97 ? -10.985 -6.772 2.932 1.00 95.62 97 THR A C 1
ATOM 762 O O . THR A 1 97 ? -10.960 -6.431 4.120 1.00 95.62 97 THR A O 1
ATOM 765 N N . SER A 1 98 ? -12.131 -7.073 2.317 1.00 94.75 98 SER A N 1
ATOM 766 C CA . SER A 1 98 ? -13.426 -7.120 3.008 1.00 94.75 98 SER A CA 1
ATOM 767 C C . SER A 1 98 ? -13.430 -8.151 4.150 1.00 94.75 98 SER A C 1
ATOM 769 O O . SER A 1 98 ? -13.967 -7.869 5.223 1.00 94.75 98 SER A O 1
ATOM 771 N N . GLY A 1 99 ? -12.747 -9.287 3.977 1.00 95.06 99 GLY A N 1
ATOM 772 C CA . GLY A 1 99 ? -12.550 -10.313 5.002 1.00 95.06 99 GLY A CA 1
ATOM 773 C C . GLY A 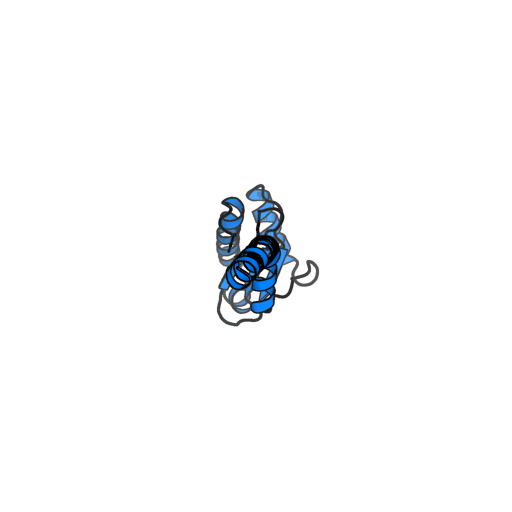1 99 ? -11.749 -9.842 6.217 1.00 95.06 99 GLY A C 1
ATOM 774 O O . GLY A 1 99 ? -12.109 -10.166 7.349 1.00 95.06 99 GLY A O 1
ATOM 775 N N . LEU A 1 100 ? -10.707 -9.023 6.025 1.00 95.81 100 LEU A N 1
ATOM 776 C CA . LEU A 1 100 ? -9.944 -8.436 7.135 1.00 95.81 100 LEU A CA 1
ATOM 777 C C . LEU A 1 100 ? -10.825 -7.510 7.984 1.00 95.81 100 LEU A C 1
ATOM 779 O O . LEU A 1 100 ? -10.838 -7.627 9.208 1.00 95.81 100 LEU A O 1
ATOM 783 N N . LEU A 1 101 ? -11.590 -6.626 7.333 1.00 93.44 101 LEU A N 1
ATOM 784 C CA . LEU A 1 101 ? -12.461 -5.660 8.014 1.00 93.44 101 LEU A CA 1
ATOM 785 C C . LEU A 1 101 ? -13.605 -6.319 8.789 1.00 93.44 101 LEU A C 1
ATOM 787 O O . LEU A 1 101 ? -14.059 -5.767 9.787 1.00 93.44 101 LEU A O 1
ATOM 791 N N . GLN A 1 102 ? -14.081 -7.477 8.332 1.00 94.25 102 GLN A N 1
ATOM 792 C CA . GLN A 1 102 ? -15.124 -8.239 9.022 1.00 94.25 102 GLN A CA 1
ATOM 793 C C . GLN A 1 102 ? -14.576 -9.062 10.191 1.00 94.25 102 GLN A C 1
ATOM 795 O O . GLN A 1 102 ? -15.296 -9.308 11.157 1.00 94.25 102 GLN A O 1
ATOM 800 N N . LYS A 1 103 ? -13.321 -9.516 10.097 1.00 95.25 103 LYS A N 1
ATOM 801 C CA . LYS A 1 103 ? -12.724 -10.433 11.072 1.00 95.25 103 LYS A CA 1
ATOM 802 C C . LYS A 1 103 ? -12.076 -9.719 12.253 1.00 95.25 103 LYS A C 1
ATOM 804 O O . LYS A 1 103 ? -12.134 -10.243 13.361 1.00 95.25 103 LYS A O 1
ATOM 809 N N . LEU A 1 104 ? -11.438 -8.574 12.014 1.00 95.56 104 LEU A N 1
ATOM 810 C CA . LEU A 1 104 ? -10.680 -7.861 13.039 1.00 95.56 104 LEU A CA 1
ATOM 811 C C . LEU A 1 104 ? -11.531 -6.819 13.758 1.00 95.56 104 LEU A C 1
ATOM 813 O O . LEU A 1 104 ? -12.309 -6.084 13.150 1.00 95.56 104 LEU A O 1
ATOM 817 N N . ASN A 1 105 ? -11.325 -6.709 15.068 1.00 94.94 105 ASN A N 1
ATOM 818 C CA . ASN A 1 105 ? -11.841 -5.579 15.831 1.00 94.94 105 ASN A CA 1
ATOM 819 C C . ASN A 1 105 ? -10.964 -4.328 15.626 1.00 94.94 105 ASN A C 1
ATOM 821 O O . ASN A 1 105 ? -9.906 -4.364 14.999 1.00 94.94 105 ASN A O 1
ATOM 825 N N . LYS A 1 106 ? -11.412 -3.180 16.148 1.00 92.75 106 LYS A N 1
ATOM 826 C CA . LYS A 1 106 ? -10.733 -1.894 15.926 1.00 92.75 106 LYS A CA 1
ATOM 827 C C . LYS A 1 106 ? -9.261 -1.883 16.402 1.00 92.75 106 LYS A C 1
ATOM 829 O O . LYS A 1 106 ? -8.433 -1.469 15.596 1.00 92.75 106 LYS A O 1
ATOM 834 N N . PRO A 1 107 ? -8.910 -2.321 17.630 1.00 95.56 107 PRO A N 1
ATOM 835 C CA . PRO A 1 107 ? -7.508 -2.396 18.059 1.00 95.56 107 PRO A CA 1
ATOM 836 C C . PRO A 1 107 ? -6.630 -3.304 17.190 1.00 95.56 107 PRO A C 1
ATOM 838 O O . PRO A 1 107 ? -5.500 -2.945 16.873 1.00 95.56 107 PRO A O 1
ATOM 841 N N . GLU A 1 108 ? -7.143 -4.465 16.777 1.00 95.94 108 GLU A N 1
ATOM 842 C CA . GLU A 1 108 ? -6.411 -5.389 15.902 1.00 95.94 108 GLU A CA 1
ATOM 843 C C . GLU A 1 108 ? -6.171 -4.782 14.518 1.00 95.94 108 GLU A C 1
ATOM 845 O O . GLU A 1 108 ? -5.055 -4.827 14.002 1.00 95.94 108 GLU A O 1
ATOM 850 N N . LEU A 1 109 ? -7.204 -4.163 13.938 1.00 95.44 109 LEU A N 1
ATOM 851 C CA . LEU A 1 109 ? -7.107 -3.470 12.657 1.00 95.44 109 LEU A CA 1
ATOM 852 C C . LEU A 1 109 ? -6.119 -2.297 12.726 1.00 95.44 109 LEU A C 1
ATOM 854 O O . LEU A 1 109 ? -5.360 -2.077 11.787 1.00 95.44 109 LEU A O 1
ATOM 858 N N . GLU A 1 110 ? -6.105 -1.563 13.838 1.00 95.75 110 GLU A N 1
ATOM 859 C CA . GLU A 1 110 ? -5.138 -0.494 14.093 1.00 95.75 110 GLU A CA 1
ATOM 860 C C . GLU A 1 110 ? -3.707 -1.023 14.162 1.00 95.75 110 GLU A C 1
ATOM 862 O O . GLU A 1 110 ? -2.826 -0.442 13.535 1.00 95.75 110 GLU A O 1
ATOM 867 N N . GLY A 1 111 ? -3.483 -2.159 14.828 1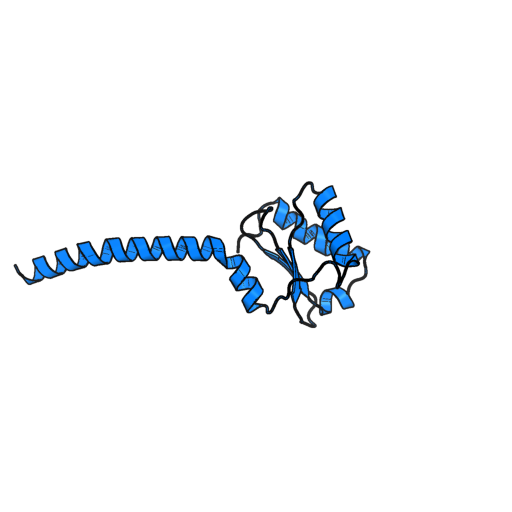.00 95.88 111 GLY A N 1
ATOM 868 C CA . GLY A 1 111 ? -2.180 -2.823 14.859 1.00 95.88 111 GLY A CA 1
ATOM 869 C C . GLY A 1 111 ? -1.690 -3.243 13.471 1.00 95.88 111 GLY A C 1
ATOM 870 O O . GLY A 1 111 ? -0.545 -2.965 13.116 1.00 95.88 111 GLY A O 1
ATOM 871 N N . VAL A 1 112 ? -2.560 -3.854 12.659 1.00 96.25 112 VAL A N 1
ATOM 872 C CA . VAL A 1 112 ? -2.227 -4.252 11.278 1.00 96.25 112 VAL A CA 1
ATOM 873 C C . VAL A 1 112 ? -1.934 -3.028 10.411 1.00 96.25 112 VAL A C 1
ATOM 875 O O . VAL A 1 112 ? -0.918 -2.986 9.726 1.00 96.25 112 VAL A O 1
ATOM 878 N N . LEU A 1 113 ? -2.774 -1.993 10.467 1.00 95.81 113 LEU A N 1
ATOM 879 C CA . LEU A 1 113 ? -2.565 -0.779 9.677 1.00 95.81 113 LEU A CA 1
ATOM 880 C C . LEU A 1 113 ? -1.323 -0.001 10.121 1.00 95.81 113 LEU A C 1
ATOM 882 O O . LEU A 1 113 ? -0.639 0.564 9.274 1.00 95.81 113 LEU A O 1
ATOM 886 N N . ALA A 1 114 ? -1.002 0.009 11.415 1.00 95.38 114 ALA A N 1
ATOM 887 C CA . ALA A 1 114 ? 0.237 0.592 11.920 1.00 95.38 114 ALA A CA 1
ATOM 888 C C . ALA A 1 114 ? 1.467 -0.179 11.418 1.00 95.38 114 ALA A C 1
ATOM 890 O O . ALA A 1 114 ? 2.457 0.444 11.034 1.00 95.38 114 ALA A O 1
ATOM 891 N N . HIS A 1 115 ? 1.395 -1.514 11.372 1.00 94.62 115 HIS A N 1
ATOM 892 C CA . HIS A 1 115 ? 2.444 -2.347 10.787 1.00 94.62 115 HIS A CA 1
ATOM 893 C C . HIS A 1 115 ? 2.655 -2.022 9.302 1.00 94.62 115 HIS A C 1
ATOM 895 O O . HIS A 1 115 ? 3.770 -1.686 8.909 1.00 94.62 115 HIS A O 1
ATOM 901 N N . GLU A 1 116 ? 1.593 -2.007 8.497 1.00 94.50 116 GLU A N 1
ATOM 902 C CA . GLU A 1 116 ? 1.687 -1.668 7.069 1.00 94.50 116 GLU A CA 1
ATOM 903 C C . GLU A 1 116 ? 2.188 -0.238 6.830 1.00 94.50 116 GLU A C 1
ATOM 905 O O . GLU A 1 116 ? 2.982 0.030 5.928 1.00 94.50 116 GLU A O 1
ATOM 910 N N . LEU A 1 117 ? 1.778 0.705 7.677 1.00 93.88 117 LEU A N 1
ATOM 911 C CA . LEU A 1 117 ? 2.246 2.083 7.606 1.00 93.88 117 LEU A CA 1
ATOM 912 C C . LEU A 1 117 ? 3.733 2.214 7.985 1.00 93.88 117 LEU A C 1
ATOM 914 O O . LEU A 1 117 ? 4.415 3.110 7.485 1.00 93.88 117 LEU A O 1
ATOM 918 N N . SER A 1 118 ? 4.264 1.314 8.816 1.00 92.56 118 SER A N 1
ATOM 919 C CA . SER A 1 118 ? 5.700 1.274 9.108 1.00 92.56 118 SER A CA 1
ATOM 920 C C . SER A 1 118 ? 6.526 0.908 7.868 1.00 92.56 118 SER A C 1
ATOM 922 O O . SER A 1 118 ? 7.557 1.538 7.634 1.00 92.56 118 SER A O 1
ATOM 924 N N . HIS A 1 119 ? 6.027 0.013 7.003 1.00 91.19 119 HIS A N 1
ATOM 925 C CA . HIS A 1 119 ? 6.655 -0.285 5.705 1.00 91.19 119 HIS A CA 1
ATOM 926 C C . HIS A 1 119 ? 6.667 0.944 4.797 1.00 91.19 119 HIS A C 1
ATOM 928 O O . HIS A 1 119 ? 7.678 1.235 4.158 1.00 91.19 119 HIS A O 1
ATOM 934 N N . VAL A 1 120 ? 5.582 1.731 4.800 1.00 91.50 120 VAL A N 1
AT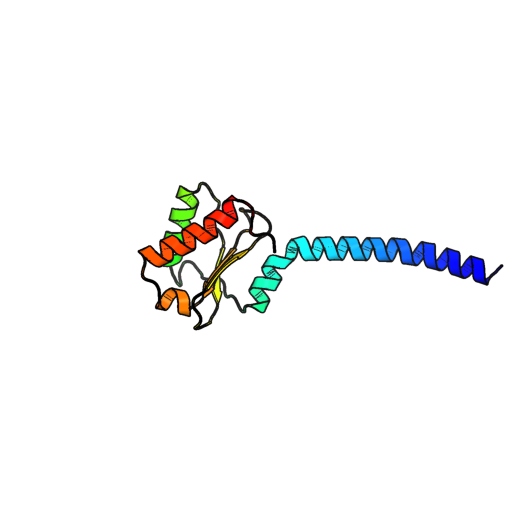OM 935 C CA . VAL A 1 120 ? 5.537 3.019 4.086 1.00 91.50 120 VAL A CA 1
ATOM 936 C C . VAL A 1 120 ? 6.635 3.956 4.591 1.00 91.50 120 VAL A C 1
ATOM 938 O O . VAL A 1 120 ? 7.365 4.528 3.783 1.00 91.50 120 VAL A O 1
ATOM 941 N N . GLY A 1 121 ? 6.773 4.108 5.911 1.00 89.19 121 GLY A N 1
ATOM 942 C CA . GLY A 1 121 ? 7.795 4.965 6.520 1.00 89.19 121 GLY A CA 1
ATOM 943 C C . GLY A 1 121 ? 9.231 4.498 6.266 1.00 89.19 121 GLY A C 1
ATOM 944 O O . GLY A 1 121 ? 10.116 5.331 6.075 1.00 89.19 121 GLY A O 1
ATOM 945 N N . ASN A 1 122 ? 9.445 3.184 6.196 1.00 88.19 122 ASN A N 1
ATOM 946 C CA . ASN A 1 122 ? 10.750 2.565 5.954 1.00 88.19 122 ASN A CA 1
ATOM 947 C C . ASN A 1 122 ? 11.126 2.463 4.469 1.00 88.19 122 ASN A C 1
ATOM 949 O O . ASN A 1 122 ? 12.234 2.040 4.158 1.00 88.19 122 ASN A O 1
ATOM 953 N N . TYR A 1 123 ? 10.263 2.920 3.554 1.00 84.31 123 TYR A N 1
ATOM 954 C CA . TYR A 1 123 ? 10.438 2.814 2.098 1.00 84.31 123 TYR A CA 1
ATOM 955 C C . TYR A 1 123 ? 10.396 1.373 1.551 1.00 84.31 123 TYR A C 1
ATOM 957 O O . TYR A 1 123 ? 10.756 1.148 0.392 1.00 84.31 123 TYR A O 1
ATOM 965 N N . ASP A 1 124 ? 9.848 0.433 2.323 1.00 78.50 124 ASP A N 1
ATOM 966 C CA . ASP A 1 124 ? 9.713 -0.991 1.988 1.00 78.50 124 ASP A CA 1
ATOM 967 C C . ASP A 1 124 ? 8.367 -1.293 1.297 1.00 78.50 124 ASP A C 1
ATOM 969 O O . ASP A 1 124 ? 7.677 -2.259 1.601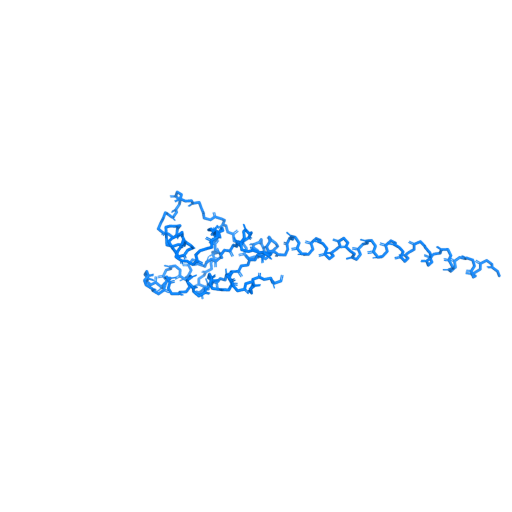 1.00 78.50 124 ASP A O 1
ATOM 973 N N . ILE A 1 125 ? 7.962 -0.426 0.362 1.00 76.56 125 ILE A N 1
ATOM 974 C CA . ILE A 1 125 ? 6.682 -0.514 -0.382 1.00 76.56 125 ILE A CA 1
ATOM 975 C C . ILE A 1 125 ? 6.858 -0.562 -1.905 1.00 76.56 125 ILE A C 1
ATOM 977 O O . ILE A 1 125 ? 5.880 -0.567 -2.662 1.00 76.56 125 ILE A O 1
ATOM 981 N N . ARG A 1 126 ? 8.117 -0.586 -2.351 1.00 71.12 126 ARG A N 1
ATOM 982 C CA . ARG A 1 126 ? 8.515 -0.682 -3.755 1.00 71.12 126 ARG A CA 1
ATOM 983 C C . ARG A 1 126 ? 8.514 -2.158 -4.157 1.00 71.12 126 ARG A C 1
ATOM 985 O O . ARG A 1 126 ? 9.501 -2.850 -3.919 1.00 71.12 126 ARG A O 1
ATOM 992 N N . LEU A 1 127 ? 7.395 -2.620 -4.708 1.00 53.94 127 LEU A N 1
ATOM 993 C CA . LEU A 1 127 ? 7.277 -3.916 -5.386 1.00 53.94 127 LEU A CA 1
ATOM 994 C C . LEU A 1 127 ? 7.646 -3.783 -6.866 1.00 53.94 127 LEU A C 1
ATOM 996 O O . LEU A 1 127 ? 7.286 -2.742 -7.466 1.00 53.94 127 LEU A O 1
#

Mean predicted aligned error: 7.16 Å

Foldseek 3Di:
DVVVVVVVVCCVVVVVVVVVVVVVVVVCCLACVQVVVCVVLVWAFDDCVNCVPVQVLQVVLCVVLVFDRATETERADLDFDKAWADNARNHIYIYTYPNNVVPDDPVRVSVVSNVRVVCRVVSVRYD

Radius of gyration: 21.32 Å; Cα contacts (8 Å, |Δi|>4): 157; chains: 1; bounding box: 49×26×66 Å

Solvent-accessible surface area (backbone atoms only — not comparable to full-atom values): 6843 Å² total; per-residue (Å²): 109,67,68,60,51,50,52,50,53,50,48,68,52,50,48,59,52,50,51,52,50,51,54,50,51,52,51,50,47,67,76,37,38,49,60,51,53,37,56,75,60,59,44,39,75,61,48,63,86,80,44,50,65,62,51,49,53,51,41,52,52,19,57,75,70,75,44,60,68,52,49,46,26,41,22,89,37,76,64,69,46,71,50,49,36,17,81,43,49,88,58,24,33,37,39,35,18,52,23,29,67,73,70,43,53,71,72,56,47,48,52,53,51,51,53,38,48,47,32,40,75,70,62,69,20,68,116